Protein AF-A0A7C6FDV5-F1 (afdb_monomer_lite)

Structure (mmCIF, N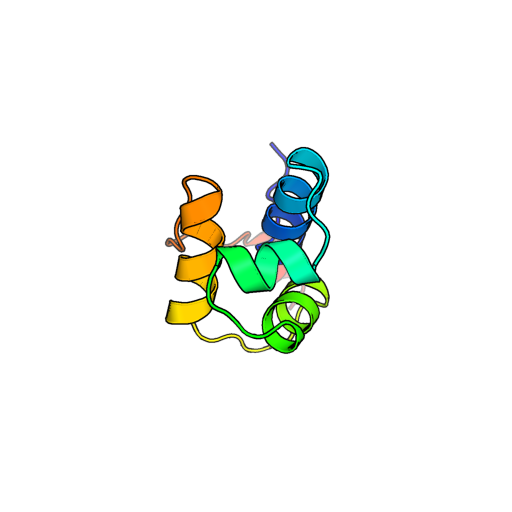/CA/C/O backbone):
data_AF-A0A7C6FDV5-F1
#
_entry.id   AF-A0A7C6FDV5-F1
#
loop_
_atom_site.group_PDB
_atom_site.id
_atom_site.type_symbol
_atom_site.label_atom_id
_atom_site.label_alt_id
_atom_site.label_comp_id
_atom_site.label_asym_id
_atom_site.label_entity_id
_atom_site.label_seq_id
_atom_site.pdbx_PDB_ins_code
_atom_site.Cartn_x
_atom_site.Cartn_y
_atom_site.Cartn_z
_atom_site.occupancy
_atom_site.B_iso_or_equiv
_atom_site.auth_seq_id
_atom_site.auth_comp_id
_atom_site.auth_asym_id
_atom_site.auth_atom_id
_atom_site.pdbx_PDB_model_num
ATOM 1 N N . MET A 1 1 ? 15.199 8.136 -12.202 1.00 52.84 1 MET A N 1
ATOM 2 C CA . MET A 1 1 ? 14.013 8.312 -11.340 1.00 52.84 1 MET A CA 1
ATOM 3 C C . MET A 1 1 ? 14.167 7.308 -10.214 1.00 52.84 1 MET A C 1
ATOM 5 O O . MET A 1 1 ? 14.427 6.150 -10.514 1.00 52.84 1 MET A O 1
ATOM 9 N N . GLU A 1 2 ? 14.175 7.756 -8.963 1.00 67.81 2 GLU A N 1
ATOM 10 C CA . GLU A 1 2 ? 14.370 6.877 -7.803 1.00 67.81 2 GLU A CA 1
ATOM 11 C C . GLU A 1 2 ? 13.244 5.837 -7.751 1.00 67.81 2 GLU A C 1
ATOM 13 O O . GLU A 1 2 ? 12.068 6.178 -7.908 1.00 67.81 2 GLU A O 1
ATOM 18 N N . ARG A 1 3 ? 13.597 4.555 -7.631 1.00 80.12 3 ARG A N 1
ATOM 19 C CA . ARG A 1 3 ? 12.609 3.479 -7.588 1.00 80.12 3 ARG A CA 1
ATOM 20 C C . ARG A 1 3 ? 12.060 3.383 -6.171 1.00 80.12 3 ARG A C 1
ATOM 22 O O . ARG A 1 3 ? 12.785 2.981 -5.271 1.00 80.12 3 ARG A O 1
ATOM 29 N N . LEU A 1 4 ? 10.778 3.683 -5.997 1.00 88.12 4 LEU A N 1
ATOM 30 C CA . LEU A 1 4 ? 10.108 3.484 -4.716 1.00 88.12 4 LEU A CA 1
ATOM 31 C C . LEU A 1 4 ? 9.858 1.994 -4.468 1.00 88.12 4 LEU A C 1
ATOM 33 O O . LEU A 1 4 ? 9.367 1.278 -5.346 1.00 88.12 4 LEU A O 1
ATOM 37 N N . SER A 1 5 ? 10.145 1.541 -3.252 1.00 91.75 5 SER A N 1
ATOM 38 C CA . SER A 1 5 ? 9.631 0.270 -2.745 1.00 91.75 5 SER A CA 1
ATOM 39 C C . SER A 1 5 ? 8.101 0.310 -2.634 1.00 91.75 5 SER A C 1
ATOM 41 O O . SER A 1 5 ? 7.477 1.374 -2.576 1.00 91.75 5 SER A O 1
ATOM 43 N N . LEU A 1 6 ? 7.475 -0.865 -2.530 1.00 94.00 6 LEU A N 1
ATOM 44 C CA . LEU A 1 6 ? 6.029 -0.979 -2.314 1.00 94.00 6 LEU A CA 1
ATOM 45 C C . LEU A 1 6 ? 5.562 -0.179 -1.083 1.00 94.00 6 LEU A C 1
ATOM 47 O O . LEU A 1 6 ? 4.550 0.521 -1.134 1.00 94.00 6 LEU A O 1
ATOM 51 N N . LYS A 1 7 ? 6.318 -0.262 0.017 1.00 95.31 7 LYS A N 1
ATOM 52 C CA . LYS A 1 7 ? 6.058 0.470 1.261 1.00 95.31 7 LYS A CA 1
ATOM 53 C C . LYS A 1 7 ? 6.080 1.976 1.042 1.00 95.31 7 LYS A C 1
ATOM 55 O O . LYS A 1 7 ? 5.170 2.672 1.494 1.00 95.31 7 LYS A O 1
ATOM 60 N N . GLU A 1 8 ? 7.122 2.480 0.390 1.00 95.81 8 GLU A N 1
ATOM 61 C CA . GLU A 1 8 ? 7.287 3.914 0.156 1.00 95.81 8 GLU A CA 1
ATOM 62 C C . GLU A 1 8 ? 6.189 4.441 -0.756 1.00 95.81 8 GLU A C 1
ATOM 64 O O . GLU A 1 8 ? 5.568 5.451 -0.426 1.00 95.81 8 GLU A O 1
ATOM 69 N N . PHE A 1 9 ? 5.885 3.712 -1.833 1.00 95.81 9 PHE A N 1
ATOM 70 C CA . PHE A 1 9 ? 4.815 4.060 -2.759 1.00 95.81 9 PHE A CA 1
ATOM 71 C C . PHE A 1 9 ? 3.461 4.172 -2.049 1.00 95.81 9 PHE A C 1
ATOM 73 O O . PHE A 1 9 ? 2.814 5.219 -2.113 1.00 95.81 9 PHE A O 1
ATOM 80 N N . VAL A 1 10 ? 3.043 3.130 -1.319 1.00 97.06 10 VAL A N 1
ATOM 81 C CA . VAL A 1 10 ? 1.741 3.118 -0.630 1.00 97.06 10 VAL A CA 1
ATOM 82 C C . VAL A 1 10 ? 1.672 4.211 0.437 1.00 97.06 10 VAL A C 1
ATOM 84 O O . VAL A 1 10 ? 0.677 4.934 0.519 1.00 97.06 10 VAL A O 1
ATOM 87 N N . LYS A 1 11 ? 2.739 4.388 1.225 1.00 97.62 11 LYS A N 1
ATOM 88 C CA . LYS A 1 11 ? 2.789 5.407 2.280 1.00 97.62 11 LYS A CA 1
ATOM 89 C C . LYS A 1 11 ? 2.752 6.827 1.714 1.00 97.62 11 LYS A C 1
ATOM 91 O O . LYS A 1 11 ? 2.094 7.689 2.299 1.00 97.62 11 LYS A O 1
ATOM 96 N N . ALA A 1 12 ? 3.445 7.078 0.603 1.00 97.12 12 ALA A N 1
ATOM 97 C CA . ALA A 1 12 ? 3.427 8.365 -0.086 1.00 97.12 12 ALA A CA 1
ATOM 98 C C . ALA A 1 12 ? 2.030 8.661 -0.644 1.00 97.12 12 ALA A C 1
ATOM 100 O O . ALA A 1 12 ? 1.437 9.674 -0.278 1.00 97.12 12 ALA A O 1
ATOM 101 N N . LYS A 1 13 ? 1.446 7.730 -1.409 1.00 97.50 13 LYS A N 1
ATOM 102 C CA . LYS A 1 13 ? 0.105 7.886 -1.998 1.00 97.50 13 LYS A CA 1
ATOM 103 C C . LYS A 1 13 ? -0.986 8.091 -0.957 1.00 97.50 13 LYS A C 1
ATOM 105 O O . LYS A 1 13 ? -1.858 8.944 -1.130 1.00 97.50 13 LYS A O 1
ATOM 110 N N . ARG A 1 14 ? -0.911 7.371 0.166 1.00 98.12 14 ARG A N 1
ATOM 111 C CA . ARG A 1 14 ? -1.830 7.566 1.290 1.00 98.12 14 ARG A CA 1
ATOM 112 C C . ARG A 1 14 ? -1.750 8.992 1.845 1.00 98.12 14 ARG A C 1
ATOM 114 O O . ARG A 1 14 ? -2.789 9.609 2.066 1.00 98.12 14 ARG A O 1
ATOM 121 N N . LYS A 1 15 ? -0.534 9.508 2.064 1.00 97.88 15 LYS A N 1
ATOM 122 C CA . LYS A 1 15 ? -0.310 10.874 2.565 1.00 97.88 15 LYS A CA 1
ATOM 123 C C . LYS A 1 15 ? -0.753 11.941 1.563 1.00 97.88 15 LYS A C 1
ATOM 125 O O . LYS A 1 15 ? -1.405 12.890 1.975 1.00 97.88 15 LYS A O 1
ATOM 130 N N . GLU A 1 16 ? -0.444 11.768 0.277 1.00 97.69 16 GLU A N 1
ATOM 131 C CA . GLU A 1 16 ? -0.905 12.649 -0.812 1.00 97.69 16 GLU A CA 1
ATOM 132 C C . GLU A 1 16 ? -2.435 12.724 -0.869 1.00 97.69 16 GLU A C 1
ATOM 134 O O . GLU A 1 16 ? -3.000 13.787 -1.101 1.00 97.69 16 GLU A O 1
ATOM 139 N N . SER A 1 17 ? -3.103 11.602 -0.592 1.00 96.94 17 SER A N 1
ATOM 140 C CA . SER A 1 17 ? -4.567 11.504 -0.562 1.00 96.94 17 SER A CA 1
ATOM 141 C C . SER A 1 17 ? -5.192 11.996 0.751 1.00 96.94 17 SER A C 1
ATOM 143 O O . SER A 1 17 ? -6.406 11.904 0.912 1.00 96.94 17 SER A O 1
ATOM 145 N N . GLY A 1 18 ? -4.390 12.460 1.718 1.00 97.81 18 GLY A N 1
ATOM 146 C CA . GLY A 1 18 ? -4.874 12.931 3.020 1.00 97.81 18 GLY A CA 1
ATOM 147 C C . GLY A 1 18 ? -5.473 11.843 3.919 1.00 97.81 18 GLY A C 1
ATOM 148 O O . GLY A 1 18 ? -6.169 12.170 4.873 1.00 97.81 18 GLY A O 1
ATOM 149 N N . LEU A 1 19 ? -5.214 10.561 3.637 1.00 98.25 19 LEU A N 1
ATOM 150 C CA . LEU A 1 19 ? -5.817 9.446 4.367 1.00 98.25 19 LEU A CA 1
ATO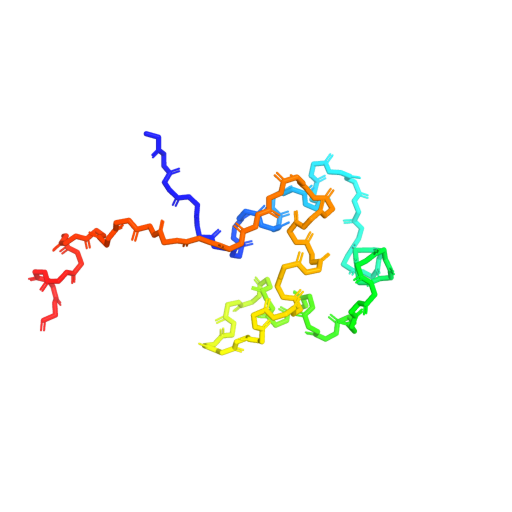M 151 C C . LEU A 1 19 ? -4.982 9.041 5.590 1.00 98.25 19 LEU A C 1
ATOM 153 O O . LEU A 1 19 ? -3.755 8.870 5.540 1.00 98.25 19 LEU A O 1
ATOM 157 N N . THR A 1 20 ? -5.658 8.768 6.695 1.00 98.50 20 THR A N 1
ATOM 158 C CA . THR A 1 20 ? -5.107 7.996 7.809 1.00 98.50 20 THR A CA 1
ATOM 159 C C . THR A 1 20 ? -4.926 6.526 7.409 1.00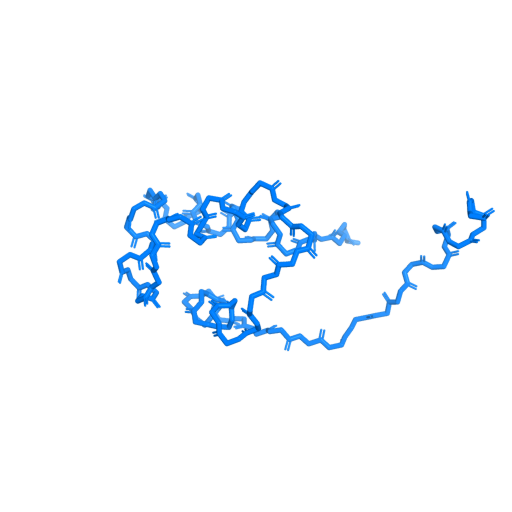 98.50 20 THR A C 1
ATOM 161 O O . THR A 1 20 ? -5.469 6.041 6.415 1.00 98.50 20 THR A O 1
ATOM 164 N N . GLN A 1 21 ? -4.143 5.771 8.187 1.00 98.50 21 GLN A N 1
ATOM 165 C CA . GLN A 1 21 ? -4.007 4.324 7.962 1.00 98.50 21 GLN A CA 1
ATOM 166 C C . GLN A 1 21 ? -5.342 3.584 8.129 1.00 98.50 21 GLN A C 1
ATOM 168 O O . GLN A 1 21 ? -5.573 2.589 7.446 1.00 98.50 21 GLN A O 1
ATOM 173 N N . GLN A 1 22 ? -6.202 4.063 9.032 1.00 98.44 22 GLN A N 1
ATOM 174 C CA . GLN A 1 22 ? -7.522 3.488 9.268 1.00 98.44 22 GLN A CA 1
ATOM 175 C C . GLN A 1 22 ? -8.443 3.712 8.067 1.00 98.44 22 GLN A C 1
ATOM 177 O O . GLN A 1 22 ? -9.002 2.747 7.558 1.00 98.44 22 GLN A O 1
ATOM 182 N N . GLU A 1 23 ? -8.513 4.935 7.541 1.00 98.62 23 GLU A N 1
ATOM 183 C CA . GLU A 1 23 ? -9.328 5.226 6.354 1.00 98.62 23 GLU A CA 1
ATOM 184 C C . GLU A 1 23 ? -8.836 4.470 5.118 1.00 98.62 23 GLU A C 1
ATOM 186 O O . GLU A 1 23 ? -9.647 4.000 4.323 1.00 98.62 23 GLU A O 1
ATOM 191 N N . LEU A 1 24 ? -7.516 4.305 4.951 1.00 98.50 24 LEU A N 1
ATOM 192 C CA . LEU A 1 24 ? -6.987 3.475 3.867 1.00 98.50 24 LEU A CA 1
ATOM 193 C C . LEU A 1 24 ? -7.423 2.013 4.022 1.00 98.50 24 LEU A C 1
ATOM 195 O O . LEU A 1 24 ? -7.810 1.385 3.037 1.00 98.50 24 LEU A O 1
ATOM 199 N N . ALA A 1 25 ? -7.366 1.470 5.240 1.00 98.44 25 ALA A N 1
ATOM 200 C CA . ALA A 1 25 ? -7.785 0.101 5.523 1.00 98.44 25 ALA A CA 1
ATOM 201 C C . ALA A 1 25 ? -9.271 -0.108 5.186 1.00 98.44 25 ALA A C 1
ATOM 203 O O . ALA A 1 25 ? -9.620 -1.028 4.448 1.00 98.44 25 ALA A O 1
ATOM 204 N N . GLU A 1 26 ? -10.126 0.806 5.649 1.00 98.19 26 GLU A N 1
ATOM 205 C CA . GLU A 1 26 ? -11.567 0.794 5.389 1.00 98.19 26 GLU A CA 1
ATOM 206 C C . GLU A 1 26 ? -11.873 0.903 3.888 1.00 98.19 26 GLU A C 1
ATOM 208 O O . GLU A 1 26 ? -12.606 0.075 3.349 1.00 98.19 26 GLU A O 1
ATOM 213 N N . LYS A 1 27 ? -11.251 1.857 3.179 1.00 97.81 27 LYS A N 1
ATOM 214 C CA . LYS A 1 27 ? -11.462 2.059 1.733 1.00 97.81 27 LYS A CA 1
ATOM 215 C C . LYS A 1 27 ? -10.967 0.896 0.874 1.00 97.81 27 LYS A C 1
ATOM 217 O O . LYS A 1 27 ? -11.544 0.644 -0.177 1.00 97.81 27 LYS A O 1
ATOM 222 N N . SER A 1 28 ? -9.907 0.202 1.292 1.00 97.31 28 SER A N 1
ATOM 223 C CA . SER A 1 28 ? -9.354 -0.950 0.555 1.00 97.31 28 SER A CA 1
ATOM 224 C C . SER A 1 28 ? -9.999 -2.283 0.939 1.00 97.31 28 SER A C 1
ATOM 226 O O . SER A 1 28 ? -9.725 -3.300 0.302 1.00 97.31 28 SER A O 1
ATOM 228 N N . GLY A 1 29 ? -10.851 -2.314 1.970 1.00 97.44 29 GLY A N 1
ATOM 229 C CA . GLY A 1 29 ? -11.456 -3.553 2.462 1.00 97.44 29 GLY A CA 1
ATOM 230 C C . GLY A 1 29 ? -10.444 -4.512 3.103 1.00 97.44 29 GLY A C 1
ATOM 231 O O . GLY A 1 29 ? -10.639 -5.734 3.092 1.00 97.44 29 GLY A O 1
ATOM 232 N N . VAL A 1 30 ? -9.345 -3.981 3.652 1.00 97.75 30 VAL A N 1
ATOM 233 C CA . VAL A 1 30 ? -8.323 -4.755 4.373 1.00 97.75 30 VAL A CA 1
ATOM 234 C C . VAL A 1 30 ? -8.296 -4.368 5.850 1.00 97.75 30 VAL A C 1
ATOM 236 O O . VAL A 1 30 ? -8.723 -3.291 6.248 1.00 97.75 30 VAL A O 1
ATOM 239 N N . GLY A 1 31 ? -7.770 -5.246 6.703 1.00 97.94 31 GLY A N 1
ATOM 240 C CA . GLY A 1 31 ? -7.617 -4.921 8.122 1.00 97.94 31 GLY A CA 1
ATOM 241 C C . GLY A 1 31 ? -6.524 -3.873 8.360 1.00 97.94 31 GLY A C 1
ATOM 242 O O . GLY A 1 31 ? -5.467 -3.928 7.734 1.00 97.94 31 GLY A O 1
ATOM 243 N N . LEU A 1 32 ? -6.712 -2.985 9.343 1.00 98.25 32 LEU A N 1
ATOM 244 C CA . LEU A 1 32 ? -5.718 -1.969 9.739 1.00 98.25 32 LEU A CA 1
ATOM 245 C C . LEU A 1 32 ? -4.327 -2.559 10.023 1.00 98.25 32 LEU A C 1
ATOM 247 O O . LEU A 1 32 ? -3.304 -1.960 9.687 1.00 98.25 32 LEU A O 1
ATOM 251 N N . ARG A 1 33 ? -4.275 -3.762 10.609 1.00 96.94 33 ARG A N 1
ATOM 252 C CA . ARG A 1 33 ? -3.018 -4.489 10.834 1.00 96.94 33 ARG A CA 1
ATOM 253 C C . ARG A 1 33 ? -2.243 -4.700 9.532 1.00 96.94 33 ARG A C 1
ATOM 255 O O . ARG A 1 33 ? -1.029 -4.551 9.541 1.00 96.94 33 ARG A O 1
ATOM 262 N N . PHE A 1 34 ? -2.931 -5.001 8.433 1.00 97.69 34 PHE A N 1
ATOM 263 C CA . PHE A 1 34 ? -2.296 -5.218 7.138 1.00 97.69 34 PHE A CA 1
ATOM 264 C C . PHE A 1 34 ? -1.628 -3.940 6.619 1.00 97.69 34 PHE A C 1
ATOM 266 O O . PHE A 1 34 ? -0.477 -3.989 6.206 1.00 97.69 34 PHE A O 1
ATOM 273 N N . ILE A 1 35 ? -2.303 -2.785 6.713 1.00 97.81 35 ILE A N 1
ATOM 274 C CA . ILE A 1 35 ? -1.718 -1.487 6.328 1.00 97.81 35 ILE A CA 1
ATOM 275 C C . ILE A 1 35 ? -0.462 -1.184 7.150 1.00 97.81 35 ILE A C 1
ATOM 277 O O . ILE A 1 35 ? 0.553 -0.771 6.596 1.00 97.81 35 ILE A O 1
ATOM 281 N N . ARG A 1 36 ? -0.503 -1.425 8.467 1.00 96.94 36 ARG A N 1
ATOM 282 C CA . ARG A 1 36 ? 0.664 -1.230 9.342 1.00 96.94 36 ARG A CA 1
ATOM 283 C C . ARG A 1 36 ? 1.822 -2.142 8.958 1.00 96.94 36 ARG A C 1
ATOM 285 O O . ARG A 1 36 ? 2.936 -1.655 8.827 1.00 96.94 36 ARG A O 1
ATOM 292 N N . GLU A 1 37 ? 1.554 -3.431 8.755 1.00 96.75 37 GLU A N 1
ATOM 293 C CA . GLU A 1 37 ? 2.565 -4.410 8.339 1.00 96.75 37 GLU A CA 1
ATOM 294 C C . GLU A 1 37 ? 3.172 -4.056 6.971 1.00 96.75 37 GLU A C 1
ATOM 296 O O . GLU A 1 37 ? 4.384 -4.170 6.796 1.00 96.75 37 GLU A O 1
ATOM 301 N N . LEU A 1 38 ? 2.361 -3.567 6.028 1.00 96.50 38 LEU A N 1
ATOM 302 C CA . LEU A 1 38 ? 2.830 -3.100 4.725 1.00 96.50 38 LEU A CA 1
ATOM 303 C C . LEU A 1 38 ? 3.735 -1.871 4.868 1.00 96.50 38 LEU A C 1
ATOM 305 O O . LEU A 1 38 ? 4.852 -1.865 4.356 1.00 96.50 38 LEU A O 1
ATOM 309 N N . GLU A 1 39 ? 3.298 -0.844 5.601 1.00 95.56 39 GLU A N 1
ATOM 310 C CA . GLU A 1 39 ? 4.083 0.385 5.787 1.00 95.56 39 GLU A CA 1
ATOM 311 C C . GLU A 1 39 ? 5.318 0.208 6.690 1.00 95.56 39 GLU A C 1
ATOM 313 O O . GLU A 1 39 ? 6.207 1.067 6.688 1.00 95.56 39 GLU A O 1
ATOM 318 N N . GLN A 1 40 ? 5.383 -0.883 7.459 1.00 93.06 40 GLN A N 1
ATOM 319 C CA . GLN A 1 40 ? 6.529 -1.282 8.284 1.00 93.06 40 GLN A CA 1
ATOM 320 C C . GLN A 1 40 ? 7.457 -2.292 7.597 1.00 93.06 40 GLN A C 1
ATOM 322 O O . GLN A 1 40 ? 8.451 -2.677 8.201 1.00 93.06 40 GLN A O 1
ATOM 327 N N . GLU A 1 41 ? 7.191 -2.664 6.340 1.00 85.25 41 GLU A N 1
ATOM 328 C CA . GLU A 1 41 ? 8.049 -3.560 5.549 1.00 85.25 41 GLU A CA 1
ATOM 329 C C . GLU A 1 41 ? 8.142 -4.986 6.101 1.00 85.25 41 GLU A C 1
ATOM 331 O O . GLU A 1 41 ? 9.218 -5.566 6.243 1.00 85.25 41 GLU A O 1
ATOM 336 N N . LYS A 1 42 ? 6.989 -5.580 6.421 1.00 91.69 42 LYS A N 1
ATOM 337 C CA . LYS A 1 42 ? 6.942 -6.995 6.792 1.00 91.69 42 LYS A CA 1
ATOM 338 C C . LYS A 1 42 ? 7.535 -7.868 5.667 1.00 91.69 42 LYS A C 1
ATOM 340 O O . LYS A 1 42 ? 7.164 -7.667 4.510 1.0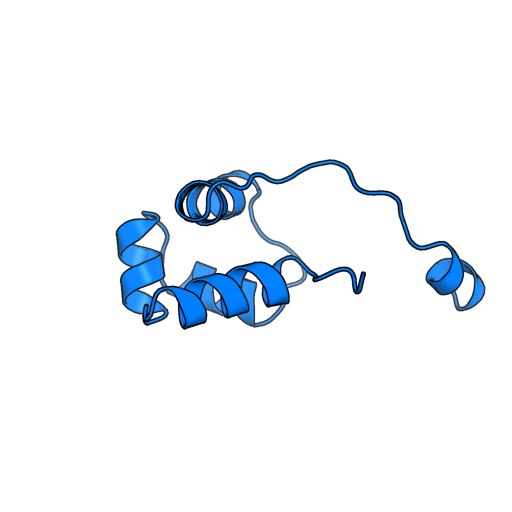0 91.69 42 LYS A O 1
ATOM 345 N N . PRO A 1 43 ? 8.354 -8.894 5.987 1.00 85.50 43 PRO A N 1
ATOM 346 C CA . PRO A 1 43 ? 8.982 -9.758 4.980 1.00 85.50 43 PRO A CA 1
ATOM 347 C C . PRO A 1 43 ? 7.999 -10.458 4.037 1.00 85.50 43 PRO A C 1
ATOM 349 O O . PRO A 1 43 ? 8.351 -10.822 2.920 1.00 85.50 43 PRO A O 1
ATOM 352 N N . THR A 1 44 ? 6.767 -10.685 4.497 1.00 92.19 44 THR A N 1
ATOM 353 C CA . THR A 1 44 ? 5.721 -11.353 3.726 1.00 92.19 44 THR A CA 1
ATOM 354 C C . THR A 1 44 ? 4.396 -10.608 3.838 1.00 92.19 44 THR A C 1
ATOM 356 O O . THR A 1 44 ? 3.950 -10.226 4.924 1.00 92.19 44 THR A O 1
ATOM 359 N N . LEU A 1 45 ? 3.741 -10.439 2.691 1.00 95.12 45 LEU A N 1
ATOM 360 C CA . LEU A 1 45 ? 2.401 -9.876 2.542 1.00 95.12 45 LEU A CA 1
ATOM 361 C C . LEU A 1 45 ? 1.634 -10.727 1.530 1.00 95.12 45 LEU A C 1
ATOM 363 O O . LEU A 1 45 ? 2.227 -11.321 0.630 1.00 95.12 45 LEU A O 1
ATOM 367 N N . ARG A 1 46 ? 0.307 -10.787 1.654 1.00 95.44 46 ARG A N 1
ATOM 368 C CA . ARG A 1 46 ? -0.503 -11.494 0.659 1.00 95.44 46 ARG A CA 1
ATOM 369 C C . ARG A 1 46 ? -0.747 -10.610 -0.559 1.00 95.44 46 ARG A C 1
ATOM 371 O O . ARG A 1 46 ? -1.239 -9.491 -0.416 1.00 95.44 46 ARG A O 1
ATOM 378 N N . MET A 1 47 ? -0.452 -11.141 -1.742 1.00 96.25 47 MET A N 1
ATOM 379 C CA . MET A 1 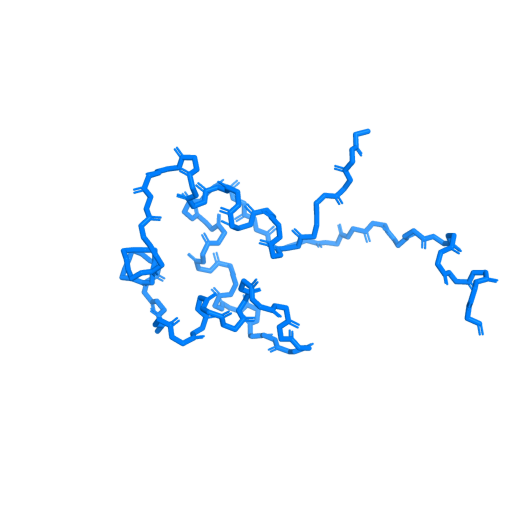47 ? -0.552 -10.432 -3.021 1.00 96.25 47 MET A CA 1
ATOM 380 C C . MET A 1 47 ? -1.959 -9.878 -3.296 1.00 96.25 47 MET A C 1
ATOM 382 O O . MET A 1 47 ? -2.092 -8.733 -3.719 1.00 96.25 47 MET A O 1
ATOM 386 N N . ASP A 1 48 ? -3.007 -10.653 -2.992 1.00 97.19 48 ASP A N 1
ATOM 387 C CA . ASP A 1 48 ? -4.406 -10.241 -3.171 1.00 97.19 48 ASP A CA 1
ATOM 388 C C . ASP A 1 48 ? -4.717 -8.949 -2.404 1.00 97.19 48 ASP A C 1
ATOM 390 O O . ASP A 1 48 ? -5.322 -8.021 -2.936 1.00 97.19 48 ASP A O 1
ATOM 394 N N . LYS A 1 49 ? -4.239 -8.862 -1.160 1.00 97.56 49 LYS A N 1
ATOM 395 C CA . LYS A 1 49 ? -4.459 -7.711 -0.283 1.00 97.56 49 LYS A CA 1
ATOM 396 C C . LYS A 1 49 ? -3.622 -6.505 -0.677 1.00 97.56 49 LYS A C 1
ATOM 398 O O . LYS A 1 49 ? -4.095 -5.381 -0.548 1.00 97.56 49 LYS A O 1
ATOM 403 N N . VAL A 1 50 ? -2.416 -6.722 -1.193 1.00 97.50 50 VAL A N 1
ATOM 404 C CA . VAL A 1 50 ? -1.618 -5.631 -1.759 1.00 97.50 50 VAL A CA 1
ATOM 405 C C . VAL A 1 50 ? -2.338 -5.015 -2.960 1.00 97.50 50 VAL A C 1
ATOM 407 O O . VAL A 1 50 ? -2.511 -3.800 -2.996 1.00 97.50 50 VAL A O 1
ATOM 410 N N . ASN A 1 51 ? -2.836 -5.829 -3.894 1.00 98.19 51 ASN A N 1
ATOM 411 C CA . ASN A 1 51 ? -3.552 -5.317 -5.066 1.00 98.19 51 ASN A CA 1
ATOM 412 C C . ASN A 1 51 ? -4.860 -4.590 -4.703 1.00 98.19 51 ASN A C 1
ATOM 414 O O . ASN A 1 51 ? -5.175 -3.585 -5.334 1.00 98.19 51 ASN A O 1
ATOM 418 N N . GLN A 1 52 ? -5.572 -5.006 -3.646 1.00 98.31 52 GLN A N 1
ATOM 419 C CA . GLN A 1 52 ? -6.730 -4.253 -3.128 1.00 98.31 52 GLN A CA 1
ATOM 420 C C . GLN A 1 52 ? -6.379 -2.821 -2.697 1.00 98.31 52 GLN A C 1
ATOM 422 O O . GLN A 1 52 ? -7.197 -1.917 -2.835 1.00 98.31 52 GLN A O 1
ATOM 427 N N . ILE A 1 53 ? -5.167 -2.599 -2.188 1.00 98.12 53 ILE A N 1
ATOM 428 C CA . ILE A 1 53 ? -4.692 -1.264 -1.807 1.00 98.12 53 ILE A CA 1
ATOM 429 C C . ILE A 1 53 ? -4.224 -0.495 -3.042 1.00 98.12 53 ILE A C 1
ATOM 431 O O . ILE A 1 53 ? -4.572 0.671 -3.204 1.00 98.12 53 ILE A O 1
ATOM 435 N N . LEU A 1 54 ? -3.442 -1.137 -3.915 1.00 97.94 54 LEU A N 1
ATOM 436 C CA . LEU A 1 54 ? -2.859 -0.486 -5.090 1.00 97.94 54 LEU A CA 1
ATOM 437 C C . LEU A 1 54 ? -3.921 0.004 -6.082 1.00 97.94 54 LEU A C 1
ATOM 439 O O . LEU A 1 54 ? -3.748 1.082 -6.652 1.00 97.94 54 LEU A O 1
ATOM 443 N N . VAL A 1 55 ? -5.046 -0.708 -6.223 1.00 97.75 55 VAL A N 1
ATOM 444 C CA . VAL A 1 55 ? -6.122 -0.304 -7.142 1.00 97.75 55 VAL A CA 1
ATOM 445 C C . VAL A 1 55 ? -6.728 1.054 -6.770 1.00 97.75 55 VAL A C 1
ATOM 447 O O . VAL A 1 55 ? -7.115 1.813 -7.654 1.00 97.75 55 VAL A O 1
ATOM 450 N N . LEU A 1 56 ? -6.735 1.416 -5.476 1.00 97.12 56 LEU A N 1
ATOM 451 C CA . LEU A 1 56 ? -7.186 2.735 -5.011 1.00 97.12 56 LEU A CA 1
ATOM 452 C C . LEU A 1 56 ? -6.300 3.877 -5.520 1.00 97.12 56 LEU A C 1
ATOM 454 O O . LEU A 1 56 ? -6.728 5.027 -5.553 1.00 97.12 56 LEU A O 1
ATOM 458 N N . PHE A 1 57 ? -5.066 3.557 -5.902 1.00 96.62 57 PHE A N 1
ATOM 459 C CA . PHE A 1 57 ? -4.069 4.495 -6.403 1.00 96.62 57 PHE A CA 1
ATOM 460 C C . PHE A 1 57 ? -3.776 4.293 -7.896 1.00 96.62 57 PHE A C 1
ATOM 462 O O . PHE A 1 57 ? -2.781 4.820 -8.391 1.00 96.62 57 PHE A O 1
ATOM 469 N N . GLY A 1 58 ? -4.622 3.535 -8.607 1.00 96.50 58 GLY A N 1
ATOM 470 C CA . GLY A 1 58 ? -4.454 3.257 -10.035 1.00 96.50 58 GLY A CA 1
ATOM 471 C C . GLY A 1 58 ? -3.214 2.416 -10.352 1.00 96.50 58 GLY A C 1
ATOM 472 O O . GLY A 1 58 ? -2.599 2.614 -11.395 1.00 96.50 58 GLY A O 1
ATOM 473 N N . ALA A 1 59 ? -2.821 1.522 -9.441 1.00 97.00 59 ALA A N 1
ATOM 474 C CA . ALA A 1 59 ? -1.642 0.674 -9.572 1.00 97.00 59 ALA A CA 1
ATOM 475 C C . ALA A 1 59 ? -1.969 -0.809 -9.329 1.00 97.00 59 ALA A C 1
ATOM 477 O O . ALA A 1 59 ? -2.999 -1.156 -8.750 1.00 97.00 59 ALA A O 1
ATOM 478 N N . GLU A 1 60 ? -1.044 -1.682 -9.715 1.00 96.94 60 GLU A N 1
ATOM 479 C CA . GLU A 1 60 ? -1.072 -3.118 -9.434 1.00 96.94 60 GLU A CA 1
ATOM 480 C C . GLU A 1 60 ? 0.352 -3.654 -9.226 1.00 96.94 60 GLU A C 1
ATOM 482 O O . GLU A 1 60 ? 1.336 -3.014 -9.608 1.00 96.94 60 GLU A O 1
ATOM 487 N N . LEU A 1 61 ? 0.478 -4.819 -8.590 1.00 95.81 61 LEU A N 1
ATOM 488 C CA . LEU A 1 61 ? 1.748 -5.534 -8.518 1.00 95.81 61 LEU A CA 1
ATOM 489 C C . LEU A 1 61 ? 2.143 -6.057 -9.899 1.00 95.81 61 LEU A C 1
ATOM 491 O O . LEU A 1 61 ? 1.347 -6.693 -10.582 1.00 95.81 61 LEU A O 1
ATOM 495 N N . GLY A 1 62 ? 3.410 -5.861 -10.257 1.00 94.31 62 GLY A N 1
ATOM 496 C CA . GLY A 1 62 ? 3.963 -6.303 -11.531 1.00 94.31 62 GLY A CA 1
ATOM 497 C C . GLY A 1 62 ? 5.421 -6.730 -11.418 1.00 94.31 62 GLY A C 1
ATOM 498 O O . GLY A 1 62 ? 6.083 -6.522 -10.398 1.00 94.31 62 GLY A O 1
ATOM 499 N N . VAL A 1 63 ? 5.919 -7.347 -12.488 1.00 93.31 63 VAL A N 1
ATOM 500 C CA . VAL A 1 63 ? 7.333 -7.708 -12.617 1.00 93.31 63 VAL A CA 1
ATOM 501 C C . VAL A 1 63 ? 8.151 -6.439 -12.809 1.00 93.31 63 VAL A C 1
ATOM 503 O O . VAL A 1 63 ? 7.804 -5.579 -13.615 1.00 93.31 63 VAL A O 1
ATOM 506 N N . VAL A 1 64 ? 9.257 -6.336 -12.079 1.00 90.56 64 VAL A N 1
ATOM 507 C CA . VAL A 1 64 ? 10.168 -5.198 -12.162 1.00 90.56 64 VAL A CA 1
ATOM 508 C C . VAL A 1 64 ? 11.611 -5.707 -12.217 1.00 90.56 64 VAL A C 1
ATOM 510 O O . VAL A 1 64 ? 11.947 -6.695 -11.566 1.00 90.56 64 VAL A O 1
ATOM 513 N N . GLU A 1 65 ? 12.479 -5.060 -12.998 1.00 89.56 65 GLU A N 1
ATOM 514 C CA . GLU A 1 65 ? 13.879 -5.493 -13.128 1.00 89.56 65 GLU A CA 1
ATOM 515 C C . GLU A 1 65 ? 14.609 -5.430 -11.781 1.00 89.56 65 GLU A C 1
ATOM 517 O O . GLU A 1 65 ? 14.482 -4.456 -11.042 1.00 89.56 65 GLU A O 1
ATOM 522 N N . LEU A 1 66 ? 15.379 -6.452 -11.425 1.00 85.44 66 LEU A N 1
ATOM 523 C CA . LEU A 1 66 ? 16.167 -6.414 -10.195 1.00 85.44 66 LEU A CA 1
ATOM 524 C C . LEU A 1 66 ? 17.377 -5.487 -10.376 1.00 85.44 66 LEU A C 1
ATOM 526 O O . LEU A 1 66 ? 18.123 -5.641 -11.344 1.00 85.44 66 LEU A O 1
ATOM 530 N N . ASP A 1 67 ? 17.615 -4.582 -9.423 1.00 83.94 67 ASP A N 1
ATOM 531 C CA . ASP A 1 67 ? 18.870 -3.830 -9.390 1.00 83.94 67 ASP A CA 1
ATOM 532 C C . ASP A 1 67 ? 20.017 -4.782 -9.029 1.00 83.94 67 ASP A C 1
ATOM 534 O O . ASP A 1 67 ? 20.183 -5.209 -7.885 1.00 83.94 67 ASP A O 1
ATOM 538 N N . ARG A 1 68 ? 20.817 -5.135 -10.037 1.00 83.50 68 ARG A N 1
ATOM 539 C CA . ARG A 1 68 ? 21.937 -6.073 -9.903 1.00 83.50 68 ARG A CA 1
ATOM 540 C C . ARG A 1 68 ? 23.115 -5.496 -9.119 1.00 83.50 68 ARG A C 1
ATOM 542 O O . ARG A 1 68 ? 24.033 -6.246 -8.799 1.00 83.50 68 ARG A O 1
ATOM 549 N N . THR A 1 69 ? 23.106 -4.206 -8.785 1.00 79.88 69 THR A N 1
ATOM 550 C CA . THR A 1 69 ? 24.116 -3.601 -7.905 1.00 79.88 69 THR A CA 1
ATOM 551 C C . THR A 1 69 ? 24.062 -4.227 -6.511 1.00 79.88 69 THR A C 1
ATOM 553 O O . THR A 1 69 ? 25.110 -4.540 -5.954 1.00 79.88 69 THR A O 1
ATOM 556 N N . TYR A 1 70 ? 22.861 -4.546 -6.011 1.00 69.44 70 TYR A N 1
ATOM 557 C CA . TYR A 1 70 ? 22.659 -5.262 -4.743 1.00 69.44 70 TYR A CA 1
ATOM 558 C C . TYR A 1 70 ? 23.200 -6.700 -4.747 1.00 69.44 70 TYR A C 1
ATOM 560 O O . TYR A 1 70 ? 23.557 -7.227 -3.697 1.00 69.44 70 TYR A O 1
ATOM 568 N N . LEU A 1 71 ? 23.289 -7.344 -5.915 1.00 70.12 71 LEU A N 1
ATOM 569 C CA . LEU A 1 71 ? 23.836 -8.700 -6.030 1.00 70.12 71 LEU A CA 1
ATOM 570 C C . LEU A 1 71 ? 25.365 -8.733 -5.957 1.00 70.12 71 LEU A C 1
ATOM 572 O O . LEU A 1 71 ? 25.925 -9.779 -5.670 1.00 70.12 71 LEU A O 1
ATOM 576 N N . LYS A 1 72 ? 26.047 -7.611 -6.221 1.00 63.81 72 LYS A N 1
ATOM 577 C CA . LYS A 1 72 ? 27.512 -7.520 -6.089 1.00 63.81 72 LYS A CA 1
ATOM 578 C C . LYS A 1 72 ? 27.968 -7.366 -4.633 1.00 63.81 72 LYS A C 1
ATOM 580 O O . LYS A 1 72 ? 29.162 -7.451 -4.371 1.00 63.81 72 LYS A O 1
ATOM 585 N N . SER A 1 73 ? 27.034 -7.083 -3.723 1.00 58.69 73 SER A N 1
ATOM 586 C CA . SER A 1 73 ? 27.260 -6.918 -2.282 1.00 58.69 73 SER A CA 1
ATOM 587 C C . SER A 1 73 ? 26.766 -8.099 -1.434 1.00 58.69 73 SER A C 1
ATOM 589 O O . SER A 1 73 ? 26.842 -8.020 -0.209 1.00 58.69 73 SER A O 1
ATOM 591 N N . LEU A 1 74 ? 26.232 -9.147 -2.071 1.00 55.59 74 LEU A N 1
ATOM 592 C CA . LEU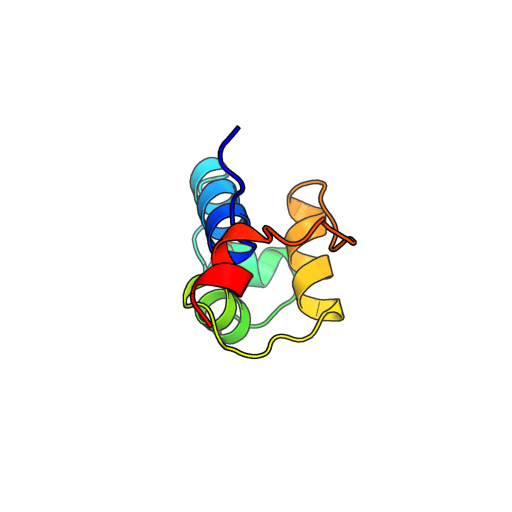 A 1 74 ? 25.917 -10.447 -1.466 1.00 55.59 74 LEU A CA 1
ATOM 593 C C . LEU A 1 74 ? 27.055 -11.430 -1.754 1.00 55.59 74 LEU A C 1
ATOM 595 O O . LEU A 1 74 ? 27.324 -12.265 -0.866 1.00 55.59 74 LEU A O 1
#

Sequence (74 aa):
MERLSLKEFVKAKRKESGLTQQELAEKSGVGLRFIRELEQEKPTLRMDKVNQILVLFGAELGVVELDRTYLKSL

Radius of gyration: 13.33 Å; chains: 1; bounding box: 39×24×24 Å

pLDDT: mean 91.98, std 10.65, range [52.84, 98.62]

Foldseek 3Di:
DDDDDLLRVLVVLCVVVVHDLCRLCVQLVHDSVLSVCSNVPPVDDDQVSSQSSVVVVVDHDDDDDDPCVVVVVD

Secondary structure (DSSP, 8-state):
-----HHHHHHHHHHHTT--HHHHHHHHT--HHHHHHHHTT-S---HHHHHHHHGGGT---------TTGGGG-